Protein AF-A0A2V9W440-F1 (afdb_monomer_lite)

Foldseek 3Di:
DDDPDPDQDDLVQLQFDDDDDQDPVQDDPVRHGDPVVVVVVVVVRVQSSVCRRVVDHDD

Structure (mmCIF, N/CA/C/O backbone):
data_AF-A0A2V9W440-F1
#
_entry.id   AF-A0A2V9W440-F1
#
loop_
_atom_site.group_PDB
_atom_site.id
_atom_site.type_symbol
_atom_site.label_atom_id
_atom_site.label_alt_id
_atom_site.label_comp_id
_atom_site.label_asym_id
_atom_site.label_entity_id
_atom_site.label_seq_id
_atom_site.pdbx_PDB_ins_code
_atom_site.Cartn_x
_atom_site.Cartn_y
_atom_site.Cartn_z
_atom_site.occupancy
_atom_site.B_iso_or_equiv
_atom_site.auth_seq_id
_atom_site.auth_comp_id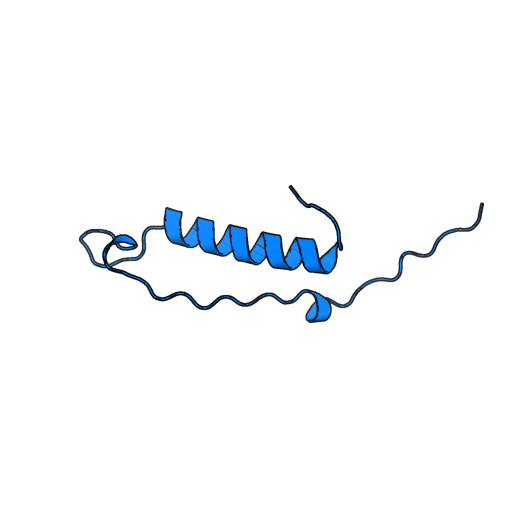
_atom_site.auth_asym_id
_atom_site.auth_atom_id
_atom_site.pdbx_PDB_model_num
ATOM 1 N N . MET A 1 1 ? -15.921 4.861 37.139 1.00 48.91 1 MET A N 1
ATOM 2 C CA . MET A 1 1 ? -15.198 4.892 35.856 1.00 48.91 1 MET A CA 1
ATOM 3 C C . MET A 1 1 ? -15.848 3.829 35.004 1.00 48.91 1 MET A C 1
ATOM 5 O O . MET A 1 1 ? -15.704 2.662 35.334 1.00 48.91 1 MET A O 1
ATOM 9 N N . GLU A 1 2 ? -16.676 4.230 34.045 1.00 53.41 2 GLU A N 1
ATOM 10 C CA . GLU A 1 2 ? -17.228 3.294 33.064 1.00 53.41 2 GLU A CA 1
ATOM 11 C C . GLU A 1 2 ? -16.085 2.862 32.143 1.00 53.41 2 GLU A C 1
ATOM 13 O O . GLU A 1 2 ? -15.414 3.700 31.544 1.00 53.41 2 GLU A O 1
ATOM 18 N N . GLU A 1 3 ? -15.813 1.560 32.095 1.00 61.94 3 GLU A N 1
ATOM 19 C CA . GLU A 1 3 ? -14.935 0.970 31.089 1.00 61.94 3 GLU A CA 1
ATOM 20 C C . GLU A 1 3 ? -15.652 1.040 29.741 1.00 61.94 3 GLU A C 1
ATOM 22 O O . GLU A 1 3 ? -16.515 0.217 29.429 1.00 61.94 3 GLU A O 1
ATOM 27 N N . GLU A 1 4 ? -15.309 2.044 28.937 1.00 67.81 4 GLU A N 1
ATOM 28 C CA . GLU A 1 4 ? -15.726 2.100 27.543 1.00 67.81 4 GLU A CA 1
ATOM 29 C C . GLU A 1 4 ? -15.091 0.917 26.805 1.00 67.81 4 GLU A C 1
ATOM 31 O O . GLU A 1 4 ? -13.893 0.880 26.513 1.00 67.81 4 GLU A O 1
ATOM 36 N N . THR A 1 5 ? -15.895 -0.115 26.562 1.00 68.56 5 THR A N 1
ATOM 37 C CA . THR A 1 5 ? -15.434 -1.325 25.892 1.00 68.56 5 THR A CA 1
ATOM 38 C C . THR A 1 5 ? -15.276 -1.007 24.408 1.00 68.56 5 THR A C 1
ATOM 40 O O . THR A 1 5 ? -16.261 -0.908 23.675 1.00 68.56 5 THR A O 1
ATOM 43 N N . LEU A 1 6 ? -14.035 -0.815 23.952 1.00 75.31 6 LEU A N 1
ATOM 44 C CA . LEU A 1 6 ? -13.754 -0.566 22.539 1.00 75.31 6 LEU A CA 1
ATOM 45 C C . LEU A 1 6 ? -14.284 -1.733 21.701 1.00 75.31 6 LEU A C 1
ATOM 47 O O . LEU A 1 6 ? -13.830 -2.873 21.827 1.00 75.31 6 LEU A O 1
ATOM 51 N N . THR A 1 7 ? -15.255 -1.454 20.835 1.00 86.25 7 THR A N 1
ATOM 52 C CA . THR A 1 7 ? -15.819 -2.476 19.956 1.00 86.25 7 THR A CA 1
ATOM 53 C C . THR A 1 7 ? -14.788 -2.821 18.886 1.00 86.25 7 THR A C 1
ATOM 55 O O . THR A 1 7 ? -14.437 -1.984 18.049 1.00 86.25 7 THR A O 1
ATOM 58 N N . ALA A 1 8 ? -14.275 -4.052 18.915 1.00 89.00 8 ALA A N 1
ATOM 59 C CA . ALA A 1 8 ? -13.349 -4.527 17.896 1.00 89.00 8 ALA A CA 1
ATOM 60 C C . ALA A 1 8 ? -14.025 -4.504 16.516 1.00 89.00 8 ALA A C 1
ATOM 62 O O . ALA A 1 8 ? -15.163 -4.949 16.357 1.00 89.00 8 ALA A O 1
ATOM 63 N N . ARG A 1 9 ? -13.315 -3.988 15.510 1.00 92.50 9 ARG A N 1
ATOM 64 C CA . ARG A 1 9 ? -13.803 -3.911 14.128 1.00 92.50 9 ARG A CA 1
ATOM 65 C C . ARG A 1 9 ? -13.253 -5.083 13.320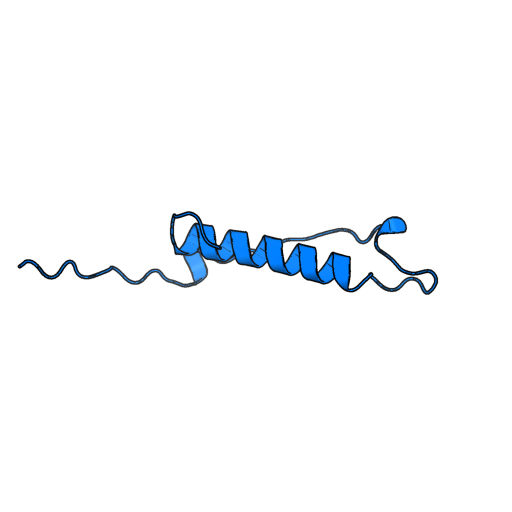 1.00 92.50 9 ARG A C 1
ATOM 67 O O . ARG A 1 9 ? -12.057 -5.366 13.414 1.00 92.50 9 ARG A O 1
ATOM 74 N N . PRO A 1 10 ? -14.079 -5.774 12.522 1.00 96.06 10 PRO A N 1
ATOM 75 C CA . PRO A 1 10 ? -13.594 -6.868 11.698 1.00 96.06 10 PRO A CA 1
ATOM 76 C C . PRO A 1 10 ? -12.708 -6.334 10.563 1.00 96.06 10 PRO A C 1
ATOM 78 O O . PRO A 1 10 ? -12.989 -5.298 9.969 1.00 96.06 10 PRO A O 1
ATOM 81 N N . VAL A 1 11 ? -11.654 -7.081 10.216 1.00 96.75 11 VAL A N 1
ATOM 82 C CA . VAL A 1 11 ? -10.674 -6.705 9.171 1.00 96.75 11 VAL A CA 1
ATOM 83 C C . VAL A 1 11 ? -11.343 -6.373 7.832 1.00 96.75 11 VAL A C 1
ATOM 85 O O . VAL A 1 11 ? -10.913 -5.447 7.141 1.00 96.75 11 VAL A O 1
ATOM 88 N N . ARG A 1 12 ? -12.426 -7.093 7.497 1.00 97.25 12 ARG A N 1
ATOM 89 C CA . ARG A 1 12 ? -13.192 -6.923 6.252 1.00 97.25 12 ARG A CA 1
ATOM 90 C C . ARG A 1 12 ? -13.698 -5.491 6.043 1.00 97.25 12 ARG A C 1
ATOM 92 O O . ARG A 1 12 ? -13.777 -5.048 4.906 1.00 97.25 12 ARG A O 1
ATOM 99 N N . ASP A 1 13 ? -13.989 -4.759 7.120 1.00 96.31 13 ASP A N 1
ATOM 100 C CA . ASP A 1 13 ? -14.547 -3.401 7.041 1.00 96.31 13 ASP A CA 1
ATOM 101 C C . ASP A 1 13 ? -13.50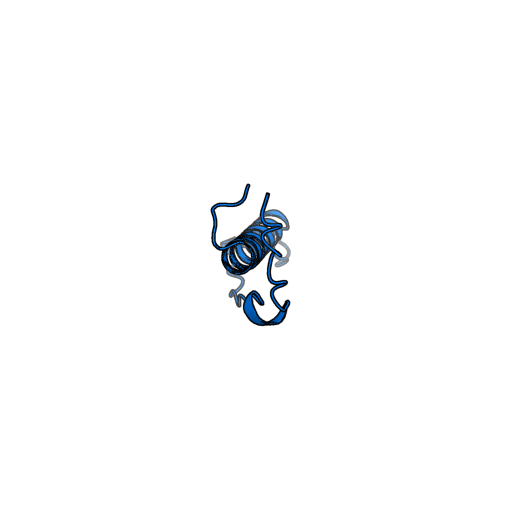6 -2.375 6.565 1.00 96.31 13 ASP A C 1
ATOM 103 O O . ASP A 1 13 ? -13.846 -1.279 6.120 1.00 96.31 13 ASP A O 1
ATOM 107 N N . SER A 1 14 ? -12.222 -2.728 6.652 1.00 97.69 14 SER A N 1
ATOM 108 C CA . SER A 1 14 ? -11.086 -1.880 6.284 1.00 97.69 14 SER A CA 1
ATOM 109 C C . SER A 1 14 ? -10.261 -2.416 5.111 1.00 97.69 14 SER A C 1
ATOM 111 O O . SER A 1 14 ? -9.264 -1.796 4.742 1.00 97.69 14 SER A O 1
ATOM 113 N N . GLN A 1 15 ? -10.657 -3.541 4.504 1.00 97.75 15 GLN A N 1
ATOM 114 C CA . GLN A 1 15 ? -9.951 -4.109 3.352 1.00 97.75 15 GLN A CA 1
ATOM 115 C C . GLN A 1 15 ? -9.861 -3.074 2.222 1.00 97.75 15 GLN A C 1
ATOM 117 O O . GLN A 1 15 ? -10.858 -2.440 1.871 1.00 97.75 15 GLN A O 1
ATOM 122 N N . SER A 1 16 ? -8.651 -2.868 1.695 1.00 97.12 16 SER A N 1
ATOM 123 C CA . SER A 1 16 ? -8.344 -1.899 0.638 1.00 97.12 16 SER A CA 1
ATOM 124 C C . SER A 1 16 ? -7.653 -2.587 -0.518 1.00 97.12 16 SER A C 1
ATOM 126 O O . SER A 1 16 ? -6.642 -3.249 -0.316 1.00 97.12 16 SER A O 1
ATOM 128 N N . GLU A 1 17 ? -8.184 -2.388 -1.718 1.00 97.12 17 GLU A N 1
ATOM 129 C CA . GLU A 1 17 ? -7.619 -2.909 -2.956 1.00 97.12 17 GLU A CA 1
ATOM 130 C C . GLU A 1 17 ? -7.441 -1.752 -3.931 1.00 97.12 17 GLU A C 1
ATOM 132 O O . GLU A 1 17 ? -8.276 -0.848 -4.000 1.00 97.12 17 GLU A O 1
ATOM 137 N N . MET A 1 18 ? -6.325 -1.768 -4.651 1.00 97.50 18 MET A N 1
ATOM 138 C CA . MET A 1 18 ? -5.975 -0.752 -5.631 1.00 97.50 18 MET A CA 1
ATOM 139 C C . MET A 1 18 ? -5.396 -1.454 -6.853 1.00 97.50 18 MET A C 1
ATOM 141 O O . MET A 1 18 ? -4.535 -2.325 -6.720 1.00 97.50 18 MET A O 1
ATOM 145 N N . ALA A 1 19 ? -5.898 -1.097 -8.030 1.00 96.94 19 ALA A N 1
ATOM 146 C CA . ALA A 1 19 ? -5.465 -1.651 -9.302 1.00 96.94 19 ALA A CA 1
ATOM 147 C C . ALA A 1 19 ? -4.900 -0.519 -10.157 1.00 96.94 19 ALA A C 1
ATOM 149 O O . ALA A 1 19 ? -5.622 0.402 -10.528 1.00 96.94 19 ALA A O 1
ATOM 150 N N . GLU A 1 20 ? -3.610 -0.605 -10.464 1.00 96.19 20 GLU A N 1
ATOM 151 C CA . GLU A 1 20 ? -2.869 0.430 -11.181 1.00 96.19 20 GLU A CA 1
ATOM 152 C C . GLU A 1 20 ? -2.268 -0.150 -12.461 1.00 96.19 20 GLU A C 1
ATOM 154 O O . GLU A 1 20 ? -1.768 -1.278 -12.481 1.00 96.19 20 GLU A O 1
ATOM 159 N N . ILE A 1 21 ? -2.308 0.633 -13.538 1.00 96.94 21 ILE A N 1
ATOM 160 C CA . ILE A 1 21 ? -1.656 0.278 -14.800 1.00 96.94 21 ILE A CA 1
ATOM 161 C C . ILE A 1 21 ? -0.208 0.755 -14.729 1.00 96.94 21 ILE A C 1
ATOM 163 O O . ILE A 1 21 ? 0.047 1.928 -14.469 1.00 96.94 21 ILE A O 1
ATOM 167 N N . VAL A 1 22 ? 0.741 -0.140 -15.008 1.00 96.88 22 VAL A N 1
ATOM 168 C CA . VAL A 1 22 ? 2.155 0.231 -15.134 1.00 96.88 22 VAL A CA 1
ATOM 169 C C . VAL A 1 22 ? 2.361 0.956 -16.460 1.00 96.88 22 VAL A C 1
ATOM 171 O O . VAL A 1 22 ? 2.177 0.370 -17.530 1.00 96.88 22 VAL A O 1
ATOM 174 N N . LEU A 1 23 ? 2.746 2.230 -16.394 1.00 96.88 23 LEU A N 1
ATOM 175 C CA . LEU A 1 23 ? 3.067 3.039 -17.567 1.00 96.88 23 LEU A CA 1
ATOM 176 C C . LEU A 1 23 ? 4.578 3.011 -17.855 1.00 96.88 23 LEU A C 1
ATOM 178 O O . LEU A 1 23 ? 5.369 2.707 -16.963 1.00 96.88 23 LEU A O 1
ATOM 182 N N . PRO A 1 24 ? 5.027 3.385 -19.070 1.00 96.25 24 PRO A N 1
ATOM 183 C CA . PRO A 1 24 ? 6.456 3.417 -19.399 1.00 96.25 24 PRO A CA 1
ATOM 184 C C . PRO A 1 24 ? 7.307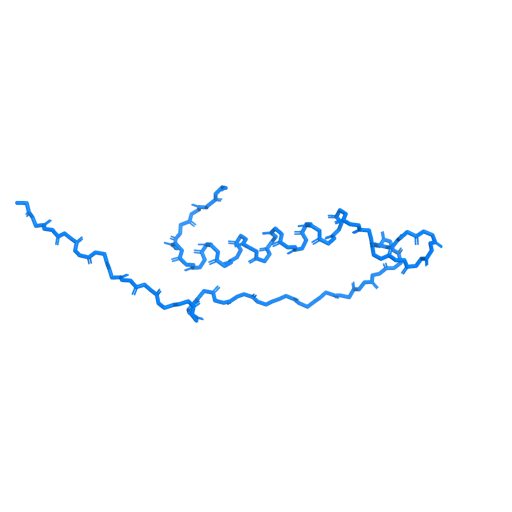 4.257 -18.435 1.00 96.25 24 PRO A C 1
ATOM 186 O O . PRO A 1 24 ? 8.446 3.901 -18.159 1.00 96.25 24 PRO A O 1
ATOM 189 N N . ASN A 1 25 ? 6.743 5.333 -17.878 1.00 95.94 25 ASN A N 1
ATOM 190 C CA . ASN A 1 25 ? 7.427 6.194 -16.905 1.00 95.94 25 ASN A CA 1
ATOM 191 C C . ASN A 1 25 ? 7.561 5.558 -15.511 1.00 95.94 25 ASN A C 1
ATOM 193 O O . ASN A 1 25 ? 8.383 6.007 -14.716 1.00 95.94 25 ASN A O 1
ATOM 197 N N . ASP A 1 26 ? 6.764 4.533 -15.206 1.00 96.75 26 ASP A N 1
ATOM 198 C CA . ASP A 1 26 ? 6.844 3.788 -13.947 1.00 96.75 26 ASP A CA 1
ATOM 199 C C . ASP A 1 26 ? 7.909 2.685 -13.999 1.00 96.75 26 ASP A C 1
ATOM 201 O O . ASP A 1 26 ? 8.252 2.109 -12.966 1.00 96.75 26 ASP A O 1
ATOM 205 N N . ALA A 1 27 ? 8.424 2.364 -15.187 1.00 97.06 27 ALA A N 1
ATOM 206 C CA . ALA A 1 27 ? 9.379 1.291 -15.405 1.00 97.06 27 ALA A CA 1
ATOM 207 C C . ALA A 1 27 ? 10.811 1.814 -15.585 1.00 97.06 27 ALA A C 1
ATOM 209 O O . ALA A 1 27 ? 11.062 2.941 -16.008 1.00 97.06 27 ALA A O 1
ATOM 210 N N . ASN A 1 28 ? 11.781 0.962 -15.274 1.00 96.31 28 ASN A N 1
ATOM 211 C CA . ASN A 1 28 ? 13.173 1.186 -15.636 1.00 96.31 28 ASN A CA 1
ATOM 212 C C . ASN A 1 28 ? 13.416 0.839 -17.126 1.00 96.31 28 ASN A C 1
ATOM 214 O O . ASN A 1 28 ? 12.552 0.239 -17.769 1.00 96.31 28 ASN A O 1
ATOM 218 N N . PRO A 1 29 ? 14.601 1.142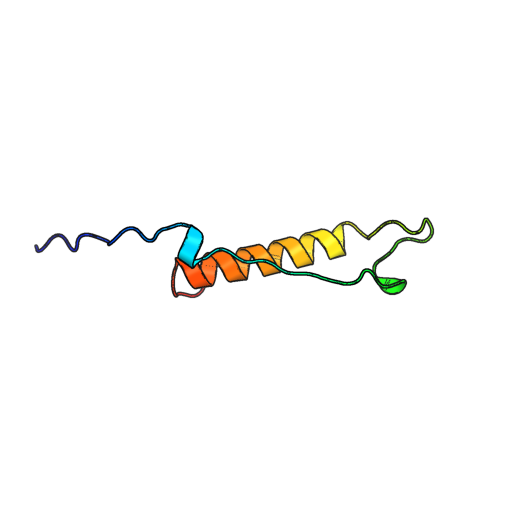 -17.691 1.00 96.06 29 PRO A N 1
ATOM 219 C CA . PRO A 1 29 ? 14.916 0.824 -19.091 1.00 96.06 29 PRO A CA 1
ATOM 220 C C . PRO A 1 29 ? 14.852 -0.668 -19.467 1.00 96.06 29 PRO A C 1
ATOM 222 O O . PRO A 1 29 ? 14.843 -0.991 -20.649 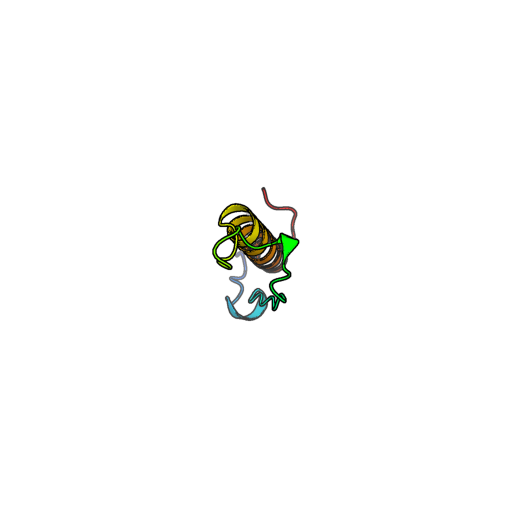1.00 96.06 29 PRO A O 1
ATOM 225 N N . LEU A 1 30 ? 14.811 -1.578 -18.486 1.00 96.38 30 LEU A N 1
ATOM 226 C CA . LEU A 1 30 ? 14.640 -3.021 -18.696 1.00 96.38 30 LEU A CA 1
ATOM 227 C C . LEU A 1 30 ? 13.158 -3.442 -18.716 1.00 96.38 30 LEU A C 1
ATOM 229 O O . LEU A 1 30 ? 12.863 -4.627 -18.841 1.00 96.38 30 LEU A O 1
ATOM 233 N N . GLY A 1 31 ? 12.225 -2.496 -18.570 1.00 95.38 31 GLY A N 1
ATOM 234 C CA . GLY A 1 31 ? 10.784 -2.749 -18.560 1.00 95.38 31 GLY A CA 1
ATOM 235 C C . GLY A 1 31 ? 10.237 -3.252 -17.222 1.00 95.38 31 GLY A C 1
ATOM 236 O O . GLY A 1 31 ? 9.080 -3.661 -17.158 1.00 95.38 31 GLY A O 1
ATOM 237 N N . ALA A 1 32 ? 11.033 -3.226 -16.149 1.00 97.19 32 ALA A N 1
ATOM 238 C CA . ALA A 1 32 ? 10.573 -3.609 -14.817 1.00 97.19 32 ALA A CA 1
ATOM 239 C C . ALA A 1 32 ? 10.078 -2.388 -14.033 1.00 97.19 32 ALA A C 1
ATOM 241 O O . ALA A 1 32 ? 10.718 -1.336 -14.054 1.00 97.19 32 ALA A O 1
ATOM 242 N N . LEU A 1 33 ? 8.970 -2.547 -13.305 1.00 97.56 33 LEU A N 1
ATOM 243 C CA . LEU A 1 33 ? 8.419 -1.519 -12.419 1.00 97.56 33 LEU A CA 1
ATOM 244 C C . LEU A 1 33 ? 9.480 -1.021 -11.426 1.00 97.56 33 LEU A C 1
ATOM 246 O O . LEU A 1 33 ? 10.159 -1.810 -10.764 1.00 97.56 33 LEU A O 1
ATOM 250 N N . LEU A 1 34 ? 9.599 0.298 -11.293 1.00 97.94 34 LEU A N 1
ATOM 251 C CA . LEU A 1 34 ? 10.477 0.931 -10.319 1.00 97.94 34 LEU A CA 1
ATOM 252 C C . LEU A 1 34 ? 9.997 0.626 -8.897 1.00 97.94 34 LEU A C 1
ATOM 254 O O . LEU A 1 34 ? 8.855 0.908 -8.533 1.00 97.94 34 LEU A O 1
ATOM 258 N N . GLY A 1 35 ? 10.905 0.125 -8.056 1.00 97.44 35 GLY A N 1
ATOM 259 C CA . GLY A 1 35 ? 10.588 -0.221 -6.666 1.00 97.44 35 GLY A CA 1
ATOM 260 C C . GLY A 1 35 ? 10.014 0.952 -5.863 1.00 97.44 35 GLY A C 1
ATOM 261 O O . GLY A 1 35 ? 9.097 0.758 -5.075 1.00 97.44 35 GLY A O 1
ATOM 262 N N . GLY A 1 36 ? 10.477 2.183 -6.111 1.00 97.62 36 GLY A N 1
ATOM 263 C CA . GLY A 1 36 ? 9.923 3.386 -5.475 1.00 97.62 36 GLY A CA 1
ATOM 264 C C . GLY A 1 36 ? 8.443 3.624 -5.799 1.00 97.62 36 GLY A C 1
ATOM 265 O O . GLY A 1 36 ? 7.670 3.965 -4.907 1.00 97.62 36 GLY A O 1
ATOM 266 N N . ARG A 1 37 ? 8.026 3.377 -7.049 1.00 97.56 37 ARG A N 1
ATOM 267 C CA . ARG A 1 37 ? 6.621 3.489 -7.470 1.00 97.56 37 ARG A CA 1
ATOM 268 C C . ARG A 1 37 ? 5.760 2.422 -6.800 1.00 97.56 37 ARG A C 1
ATOM 270 O O . ARG A 1 37 ? 4.692 2.742 -6.287 1.00 97.56 37 ARG A O 1
ATOM 277 N N . LEU A 1 38 ? 6.262 1.188 -6.741 1.00 97.75 38 LEU A N 1
ATOM 278 C CA . LEU A 1 38 ? 5.602 0.095 -6.028 1.00 97.75 38 LEU A CA 1
ATOM 279 C C . LEU A 1 38 ? 5.416 0.420 -4.539 1.00 97.75 38 LEU A C 1
ATOM 281 O O . LEU A 1 38 ? 4.315 0.273 -4.016 1.00 97.75 38 LEU A O 1
ATOM 285 N N . MET A 1 39 ? 6.469 0.891 -3.864 1.00 98.25 39 MET A N 1
ATOM 286 C CA . MET A 1 39 ? 6.400 1.256 -2.444 1.00 98.25 39 MET A CA 1
ATOM 287 C C . MET A 1 39 ? 5.396 2.381 -2.194 1.00 98.25 39 MET A C 1
ATOM 289 O O . MET A 1 39 ? 4.638 2.304 -1.235 1.00 98.25 39 MET A O 1
ATOM 293 N N . HIS A 1 40 ? 5.332 3.379 -3.076 1.00 97.62 40 HIS A N 1
ATOM 294 C CA . HIS A 1 40 ? 4.338 4.445 -2.977 1.00 97.62 40 HIS A CA 1
ATOM 295 C C . HIS A 1 40 ? 2.895 3.924 -3.092 1.00 97.62 40 HIS A C 1
ATOM 297 O O . HIS A 1 40 ? 2.025 4.343 -2.332 1.00 97.62 40 HIS A O 1
ATOM 303 N N . TRP A 1 41 ? 2.628 2.980 -3.999 1.00 98.00 41 TRP A N 1
ATOM 304 C CA . TRP A 1 41 ? 1.306 2.354 -4.094 1.00 98.00 41 TRP A CA 1
ATOM 305 C C . TRP A 1 41 ? 0.950 1.518 -2.863 1.00 98.00 41 TRP A C 1
ATOM 307 O O . TRP A 1 41 ? -0.194 1.555 -2.409 1.00 98.00 41 TRP A O 1
ATOM 317 N N . ILE A 1 42 ? 1.923 0.787 -2.311 1.00 98.06 42 ILE A N 1
ATOM 318 C CA . ILE A 1 42 ? 1.745 0.020 -1.071 1.00 98.06 42 ILE A CA 1
ATOM 319 C C . ILE A 1 42 ? 1.417 0.959 0.093 1.00 98.06 42 ILE A C 1
ATOM 321 O O . ILE A 1 42 ? 0.473 0.691 0.834 1.00 98.06 42 ILE A O 1
ATOM 325 N N . ASP A 1 43 ? 2.155 2.061 0.225 1.00 97.56 43 ASP A N 1
ATOM 326 C CA . ASP A 1 43 ? 1.927 3.083 1.250 1.00 97.56 43 ASP A CA 1
ATOM 327 C C . ASP A 1 43 ? 0.508 3.662 1.161 1.00 97.56 43 ASP A C 1
ATOM 329 O O . ASP A 1 43 ? -0.233 3.658 2.144 1.00 97.56 43 ASP A O 1
ATOM 333 N N . LEU A 1 44 ? 0.061 4.029 -0.043 1.00 97.50 44 LEU A N 1
ATOM 334 C CA . LEU A 1 44 ? -1.290 4.547 -0.261 1.00 97.50 44 LEU A CA 1
ATOM 335 C C . LEU A 1 44 ? -2.380 3.523 0.108 1.00 97.50 44 LEU A C 1
ATOM 337 O O . LEU A 1 44 ? -3.358 3.866 0.780 1.00 97.50 44 LEU A O 1
ATOM 341 N N . ALA A 1 45 ? -2.217 2.259 -0.295 1.00 97.75 45 ALA A N 1
ATOM 342 C CA . ALA A 1 45 ? -3.155 1.193 0.055 1.00 97.75 45 ALA A CA 1
ATOM 343 C C . ALA A 1 45 ? -3.198 0.936 1.573 1.00 97.75 45 ALA A C 1
ATOM 345 O O . ALA A 1 45 ? -4.282 0.768 2.145 1.00 97.75 45 ALA A O 1
ATOM 346 N N . GLY A 1 46 ? -2.036 0.958 2.230 1.00 97.88 46 GLY A N 1
ATOM 347 C CA . GLY A 1 46 ? -1.907 0.828 3.679 1.00 97.88 46 GLY A CA 1
ATOM 348 C C . GLY A 1 46 ? -2.571 1.982 4.428 1.00 97.88 46 GLY A C 1
ATOM 349 O O . GLY A 1 46 ? -3.376 1.742 5.330 1.00 97.88 46 GLY A O 1
ATOM 350 N N . ALA A 1 47 ? -2.319 3.221 4.004 1.00 97.88 47 ALA A N 1
ATOM 351 C CA . ALA A 1 47 ? -2.931 4.417 4.574 1.00 97.88 47 ALA A CA 1
ATOM 352 C C . ALA A 1 47 ? -4.463 4.384 4.454 1.00 97.88 47 ALA A C 1
ATOM 354 O O . ALA A 1 47 ? -5.166 4.670 5.424 1.00 97.88 47 ALA A O 1
ATOM 355 N N . MET A 1 48 ? -5.002 3.958 3.305 1.00 97.56 48 MET A N 1
ATOM 356 C CA . MET A 1 48 ? -6.446 3.777 3.119 1.00 97.56 48 MET A CA 1
ATOM 357 C C . MET A 1 48 ? -7.036 2.734 4.076 1.00 97.56 48 MET A C 1
ATOM 359 O O . MET A 1 48 ? -8.094 2.976 4.669 1.00 97.56 48 MET A O 1
ATOM 363 N N . ALA A 1 49 ? -6.363 1.594 4.246 1.00 98.19 49 ALA A N 1
ATOM 364 C CA . ALA A 1 49 ? -6.813 0.539 5.148 1.00 98.19 49 ALA A CA 1
ATOM 365 C C . ALA A 1 49 ? -6.779 1.007 6.607 1.00 98.19 49 ALA A C 1
ATOM 367 O O . ALA A 1 49 ? -7.769 0.863 7.326 1.00 98.19 49 ALA A O 1
ATOM 368 N N . ALA A 1 50 ? -5.678 1.631 7.027 1.00 97.88 50 ALA A N 1
ATOM 369 C CA . ALA A 1 50 ? -5.499 2.147 8.376 1.00 97.88 50 ALA A CA 1
ATOM 370 C C . ALA A 1 50 ? -6.488 3.277 8.692 1.00 97.88 50 ALA A C 1
ATOM 372 O O . ALA A 1 50 ? -7.105 3.252 9.755 1.00 97.88 50 ALA A O 1
ATOM 373 N N . HIS A 1 51 ? -6.716 4.210 7.764 1.00 97.06 51 HIS A N 1
ATOM 374 C CA . HIS A 1 51 ? -7.701 5.277 7.929 1.00 97.06 51 HIS A CA 1
ATOM 375 C C . HIS A 1 51 ? -9.127 4.729 8.061 1.00 97.06 51 HIS A C 1
ATOM 377 O O . HIS A 1 51 ? -9.860 5.129 8.966 1.00 97.06 51 HIS A O 1
ATOM 383 N N . ARG A 1 52 ? -9.529 3.767 7.214 1.00 95.94 52 ARG A N 1
ATOM 384 C CA . ARG A 1 52 ? -10.848 3.121 7.339 1.00 95.94 52 ARG A CA 1
ATOM 385 C C . ARG A 1 52 ? -10.977 2.328 8.629 1.00 95.94 52 ARG A C 1
ATOM 387 O O . ARG A 1 52 ? -12.026 2.380 9.275 1.00 95.94 52 ARG A O 1
ATOM 394 N N . HIS A 1 53 ? -9.914 1.624 9.013 1.00 96.75 53 HIS A N 1
ATOM 395 C CA . HIS A 1 53 ? -9.912 0.847 10.238 1.00 96.75 53 HIS A CA 1
ATOM 396 C C . HIS A 1 53 ? -9.956 1.742 11.460 1.00 96.75 53 HIS A C 1
ATOM 398 O O . HIS A 1 53 ? -10.675 1.396 12.371 1.00 96.75 53 HIS A O 1
ATOM 404 N N . SER A 1 54 ? -9.238 2.865 11.513 1.00 94.94 54 SER A N 1
ATOM 405 C CA . SER A 1 54 ? -9.173 3.725 12.700 1.00 94.94 54 SER A CA 1
ATOM 406 C C . SER A 1 54 ? -10.322 4.733 12.761 1.00 94.94 54 SER A C 1
ATOM 408 O O . SER A 1 54 ? -10.798 5.024 13.860 1.00 94.94 54 SER A O 1
ATOM 410 N N . ARG A 1 55 ? -10.834 5.176 11.602 1.00 93.75 55 ARG A N 1
ATOM 411 C CA . ARG A 1 55 ? -11.702 6.358 11.418 1.00 93.75 55 ARG A CA 1
ATOM 412 C C . ARG A 1 55 ? -11.043 7.655 11.893 1.00 93.75 55 ARG A C 1
ATOM 414 O O . ARG A 1 55 ? -11.720 8.562 12.367 1.00 93.75 55 ARG A O 1
ATOM 421 N N . ASN A 1 56 ? -9.720 7.727 11.789 1.00 94.81 56 ASN A N 1
ATOM 422 C CA . ASN A 1 56 ? -8.934 8.888 12.178 1.00 94.81 56 ASN A CA 1
ATOM 423 C C . ASN A 1 56 ? -7.722 9.061 11.251 1.00 94.81 56 ASN A C 1
ATOM 425 O O . ASN A 1 56 ? -7.395 8.171 10.460 1.00 94.81 56 ASN A O 1
ATOM 429 N N . TYR A 1 57 ? -7.045 10.203 11.341 1.00 95.00 57 TYR A N 1
ATOM 430 C CA . TYR A 1 57 ? -5.750 10.383 10.687 1.00 95.00 57 TYR A CA 1
ATOM 431 C C . TYR A 1 57 ? -4.714 9.423 11.281 1.00 95.00 57 TYR A C 1
ATOM 433 O O . TYR A 1 57 ? -4.706 9.162 12.486 1.00 95.00 57 TYR A O 1
ATOM 441 N N . VAL A 1 58 ? -3.868 8.879 10.412 1.00 93.62 58 VAL A N 1
ATOM 442 C CA . VAL A 1 58 ? -2.819 7.903 10.728 1.00 93.62 58 VAL A CA 1
ATOM 443 C C . VAL A 1 58 ? -1.503 8.397 10.128 1.00 93.62 58 VAL A C 1
ATOM 445 O O . VAL A 1 58 ? -1.532 9.091 9.109 1.00 93.62 58 VAL A O 1
ATOM 448 N N . VAL A 1 59 ? -0.387 8.094 10.791 1.00 88.62 59 VAL A N 1
ATOM 449 C CA . VAL A 1 59 ? 0.975 8.519 10.419 1.00 88.62 59 VAL A CA 1
ATOM 450 C C . VAL A 1 59 ? 1.898 7.325 10.278 1.00 88.62 59 VAL A C 1
ATOM 452 O O . VAL A 1 59 ? 1.644 6.317 10.978 1.00 88.62 59 VAL A O 1
#

Sequence (59 aa):
MEEETLTARPVRDSQSEMAEIVLPNDANPLGALLGGRLMHWIDLAGAMAAHRHSRNYVV

Radius of gyration: 17.23 Å; chains: 1; bounding box: 32×17×55 Å

Secondary structure (DSSP, 8-state):
-------PPPGGGG---------GGGB-TTSPBPHHHHHHHHHHHHHHHHHHHHSS---

pLDDT: mean 92.86, std 10.81, range [48.91, 98.25]